Protein AF-A0A2S6QEF8-F1 (afdb_monomer)

Radius of gyration: 29.78 Å; Cα contacts (8 Å, |Δi|>4): 29; chains: 1; bounding box: 77×66×48 Å

Secondary structure (DSSP, 8-state):
-HHHHHHHHHHHHTSGGGS-------HHHHHHHHHHHHHHHHHHHHHTS-SBPPPEE-TTS-EE--BSSPPPHHHHHGGG-

Mean predicted aligned error: 14.98 Å

Nearest PDB structures (foldseek):
  7wig-assembly1_R  TM=2.133E-01  e=6.493E+00  Homo sapiens
  7t11-assembly1_R  TM=2.249E-01  e=6.493E+00  Homo sapiens

Solvent-accessible surface area (backbone atoms only — not comparable to full-atom values): 5280 Å² total; per-residue (Å²): 125,71,71,62,60,56,54,55,54,60,60,57,64,69,68,64,77,79,78,79,76,82,74,86,66,55,70,69,60,54,51,52,53,51,52,49,53,52,53,53,52,50,54,53,59,60,69,66,59,73,59,54,51,79,74,41,77,44,97,90,68,50,75,51,70,48,61,73,71,72,82,57,78,71,68,63,58,64,74,76,111

Foldseek 3Di:
DVVVVVVVVVVVVVVPVPPPPPPPDDPVVVVVVVVVVVVVVVVVVVVPDDQWDDWDQDPVGDIDIHGPDDDD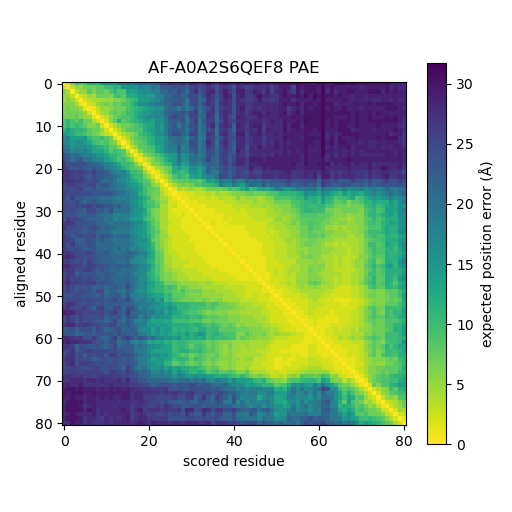PVVVVVVVD

Structure (mmCIF, N/CA/C/O backbone):
data_AF-A0A2S6QEF8-F1
#
_entry.id   AF-A0A2S6QEF8-F1
#
loop_
_atom_site.group_PDB
_atom_site.id
_atom_site.type_symbol
_atom_site.label_atom_id
_atom_site.label_alt_id
_atom_site.label_comp_id
_atom_site.label_asym_id
_atom_site.label_entity_id
_atom_site.label_seq_id
_atom_site.pdbx_PDB_ins_code
_atom_site.Cartn_x
_atom_site.Cartn_y
_atom_site.Cartn_z
_atom_site.occupancy
_atom_site.B_iso_or_equiv
_atom_site.auth_seq_id
_atom_site.auth_comp_id
_atom_site.auth_asym_id
_atom_site.auth_atom_id
_atom_site.pdbx_PDB_model_num
ATOM 1 N N . MET A 1 1 ? 52.072 39.640 -2.687 1.00 50.75 1 MET A N 1
ATOM 2 C CA . MET A 1 1 ? 51.269 39.240 -3.869 1.00 50.75 1 MET A CA 1
ATOM 3 C C . MET A 1 1 ? 51.498 37.794 -4.342 1.00 50.75 1 MET A C 1
ATOM 5 O O . MET A 1 1 ? 50.847 37.385 -5.286 1.00 50.75 1 MET A O 1
ATOM 9 N N . LYS A 1 2 ? 52.365 36.982 -3.707 1.00 54.09 2 LYS A N 1
ATOM 10 C CA . LYS A 1 2 ? 52.559 35.563 -4.083 1.00 54.09 2 LYS A CA 1
ATOM 11 C C . LYS A 1 2 ? 51.511 34.632 -3.438 1.00 54.09 2 LYS A C 1
ATOM 13 O O . LYS A 1 2 ? 51.071 33.665 -4.041 1.00 54.09 2 LYS A O 1
ATOM 18 N N . ASN A 1 3 ? 51.055 34.990 -2.239 1.00 50.41 3 ASN A N 1
ATOM 19 C CA . ASN A 1 3 ? 50.219 34.139 -1.388 1.00 50.41 3 ASN A CA 1
ATOM 20 C C . ASN A 1 3 ? 48.728 34.205 -1.768 1.00 50.41 3 ASN A C 1
ATOM 22 O O . ASN A 1 3 ? 47.980 33.295 -1.456 1.00 50.41 3 ASN A O 1
ATOM 26 N N . PHE A 1 4 ? 48.299 35.269 -2.459 1.00 54.19 4 PHE A N 1
ATOM 27 C CA . PHE A 1 4 ? 46.903 35.452 -2.880 1.00 54.19 4 PHE A CA 1
ATOM 28 C C . PHE A 1 4 ? 46.586 34.693 -4.179 1.00 54.19 4 PHE A C 1
ATOM 30 O O . PHE A 1 4 ? 45.497 34.154 -4.340 1.00 54.19 4 PHE A O 1
ATOM 37 N N . VAL A 1 5 ? 47.572 34.584 -5.078 1.00 58.50 5 VAL A N 1
ATOM 38 C CA . VAL A 1 5 ? 47.464 33.819 -6.333 1.00 58.50 5 VAL A CA 1
ATOM 39 C C . VAL A 1 5 ? 47.385 32.314 -6.055 1.00 58.50 5 VAL A C 1
ATOM 41 O O . VAL A 1 5 ? 46.662 31.593 -6.734 1.00 58.50 5 VAL A O 1
ATOM 44 N N . MET A 1 6 ? 48.068 31.837 -5.009 1.00 55.94 6 MET A N 1
ATOM 45 C CA . MET A 1 6 ? 48.090 30.415 -4.661 1.00 55.94 6 MET A CA 1
ATOM 46 C C . MET A 1 6 ? 46.765 29.932 -4.036 1.00 55.94 6 MET A C 1
ATOM 48 O O . MET A 1 6 ? 46.339 28.810 -4.299 1.00 55.94 6 MET A O 1
ATOM 52 N N . THR A 1 7 ? 46.069 30.791 -3.284 1.00 55.00 7 THR A N 1
ATOM 53 C CA . THR A 1 7 ? 44.773 30.459 -2.663 1.00 55.00 7 THR A CA 1
ATOM 54 C C . THR A 1 7 ? 43.623 30.439 -3.674 1.00 55.00 7 THR A C 1
ATOM 56 O O . THR A 1 7 ? 42.716 29.621 -3.548 1.00 55.00 7 THR A O 1
ATOM 59 N N . ILE A 1 8 ? 43.673 31.269 -4.723 1.00 57.31 8 ILE A N 1
ATOM 60 C CA . ILE A 1 8 ? 42.655 31.273 -5.790 1.00 57.31 8 ILE A CA 1
ATOM 61 C C . ILE A 1 8 ? 42.736 29.993 -6.641 1.00 57.31 8 ILE A C 1
ATOM 63 O O . ILE A 1 8 ? 41.702 29.409 -6.959 1.00 57.31 8 ILE A O 1
ATOM 67 N N . CYS A 1 9 ? 43.939 29.480 -6.930 1.00 56.56 9 CYS A N 1
ATOM 68 C CA . CYS A 1 9 ? 44.090 28.194 -7.626 1.00 56.56 9 CYS A CA 1
ATOM 69 C C . CYS A 1 9 ? 43.559 26.996 -6.819 1.00 56.56 9 CYS A C 1
ATOM 71 O O . CYS A 1 9 ? 43.059 26.040 -7.410 1.00 56.56 9 CYS A O 1
ATOM 73 N N . LEU A 1 10 ? 43.632 27.038 -5.484 1.00 54.47 10 LEU A N 1
ATOM 74 C CA . LEU A 1 10 ? 43.209 25.920 -4.634 1.00 54.47 10 LEU A CA 1
ATOM 75 C C . LEU A 1 10 ? 41.678 25.765 -4.567 1.00 54.47 10 LEU A C 1
ATOM 77 O O . LEU A 1 10 ? 41.181 24.649 -4.444 1.00 54.47 10 LEU A O 1
ATOM 81 N N . VAL A 1 11 ? 40.923 26.859 -4.703 1.00 56.59 11 VAL A N 1
ATOM 82 C CA . VAL A 1 11 ? 39.448 26.826 -4.686 1.00 56.59 11 V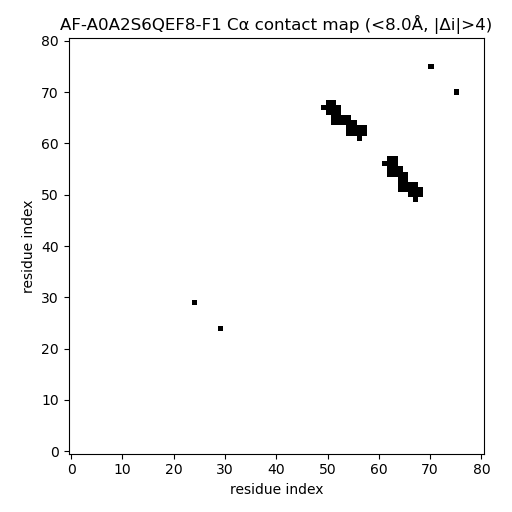AL A CA 1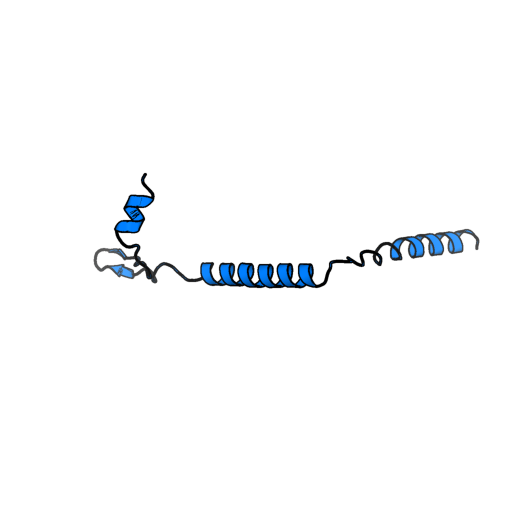
ATOM 83 C C . VAL A 1 11 ? 38.871 26.455 -6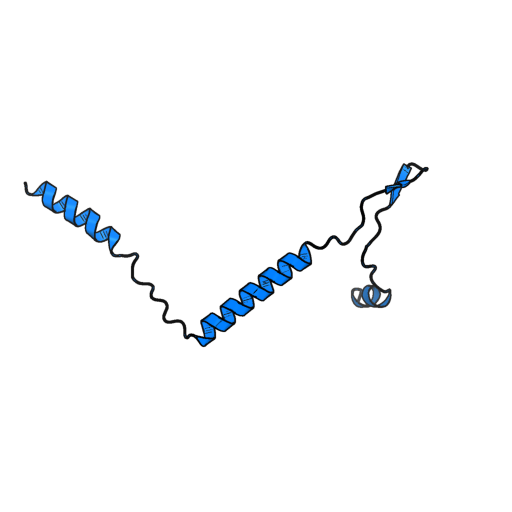.059 1.00 56.59 11 VAL A C 1
ATOM 85 O O . VAL A 1 11 ? 37.845 25.784 -6.130 1.00 56.59 11 VAL A O 1
ATOM 88 N N . VAL A 1 12 ? 39.552 26.804 -7.156 1.00 58.12 12 VAL A N 1
ATOM 89 C CA . VAL A 1 12 ? 39.109 26.445 -8.518 1.00 58.12 12 VAL A CA 1
ATOM 90 C C . VAL A 1 12 ? 39.305 24.949 -8.810 1.00 58.12 12 VAL A C 1
ATOM 92 O O . VAL A 1 12 ? 38.480 24.353 -9.499 1.00 58.12 12 VAL A O 1
ATOM 95 N N . GLY A 1 13 ? 40.328 24.306 -8.236 1.00 54.91 13 GLY A N 1
ATOM 96 C CA . GLY A 1 13 ? 40.584 22.871 -8.432 1.00 54.91 13 GLY A CA 1
ATOM 97 C C . GLY A 1 13 ? 39.505 21.935 -7.863 1.00 54.91 13 GLY A C 1
ATOM 98 O O . GLY A 1 13 ? 39.298 20.851 -8.399 1.00 54.91 13 GLY A O 1
ATOM 99 N N . LEU A 1 14 ? 38.776 22.352 -6.821 1.00 56.28 14 LEU A N 1
ATOM 100 C CA . LEU A 1 14 ? 37.723 21.538 -6.190 1.00 56.28 14 LEU A CA 1
ATOM 101 C C . LEU A 1 14 ? 36.386 21.561 -6.949 1.00 56.28 14 LEU A C 1
ATOM 103 O O . LEU A 1 14 ? 35.559 20.675 -6.744 1.00 56.28 14 LEU A O 1
ATOM 107 N N . ALA A 1 15 ? 36.168 22.534 -7.838 1.00 53.22 15 ALA A N 1
ATOM 108 C CA . ALA A 1 15 ? 34.913 22.665 -8.580 1.00 53.22 15 ALA A CA 1
ATOM 109 C C . ALA A 1 15 ? 34.851 21.801 -9.856 1.00 53.22 15 ALA A C 1
ATOM 111 O O . ALA A 1 15 ? 33.769 21.598 -10.400 1.00 53.22 15 ALA A O 1
ATOM 112 N N . PHE A 1 16 ? 35.982 21.268 -10.336 1.00 53.31 16 PHE A N 1
ATOM 113 C CA . PHE A 1 16 ? 36.034 20.497 -11.588 1.00 53.31 16 PHE A CA 1
ATOM 114 C C . PHE A 1 16 ? 35.699 19.001 -11.440 1.00 53.31 16 PHE A C 1
ATOM 116 O O . PHE A 1 16 ? 35.445 18.341 -12.445 1.00 53.31 16 PHE A O 1
ATOM 123 N N . SER A 1 17 ? 35.641 18.451 -10.221 1.00 54.03 17 SER A N 1
ATOM 124 C CA . SER A 1 17 ? 35.420 17.006 -10.015 1.00 54.03 17 SER A CA 1
ATOM 125 C C . SER A 1 17 ? 33.952 16.553 -10.043 1.00 54.03 17 SER A C 1
ATOM 127 O O . SER A 1 17 ? 33.694 15.363 -9.886 1.00 54.03 17 SER A O 1
ATOM 129 N N . THR A 1 18 ? 32.974 17.442 -10.257 1.00 55.91 18 THR A N 1
ATOM 130 C CA . THR A 1 18 ? 31.542 17.063 -10.293 1.00 55.91 18 THR A CA 1
ATOM 131 C C . THR A 1 18 ? 30.964 16.887 -11.701 1.00 55.91 18 THR A C 1
ATOM 133 O O . THR A 1 18 ? 29.807 16.497 -11.828 1.00 55.91 18 THR A O 1
ATOM 136 N N . ALA A 1 19 ? 31.738 17.123 -12.766 1.00 55.56 19 ALA A N 1
ATOM 137 C CA . ALA A 1 19 ? 31.215 17.147 -14.140 1.00 55.56 19 ALA A CA 1
ATOM 138 C C . ALA A 1 19 ? 31.448 15.867 -14.969 1.00 55.56 19 ALA A C 1
ATOM 140 O O . ALA A 1 19 ? 31.102 15.838 -16.147 1.00 55.56 19 ALA A O 1
ATOM 141 N N . VAL A 1 20 ? 32.019 14.799 -14.402 1.00 51.75 20 VAL A N 1
ATOM 142 C CA . VAL A 1 20 ? 32.283 13.549 -15.141 1.00 51.75 20 VAL A CA 1
ATOM 143 C C . VAL A 1 20 ? 31.656 12.375 -14.410 1.00 51.75 20 VAL A C 1
ATOM 145 O O . VAL A 1 20 ? 32.318 11.627 -13.708 1.00 51.75 20 VAL A O 1
ATOM 148 N N . GLN A 1 21 ? 30.349 12.223 -14.585 1.00 52.16 21 GLN A N 1
ATOM 149 C CA . GLN A 1 21 ? 29.677 10.923 -14.630 1.00 52.16 21 GLN A CA 1
ATOM 150 C C . GLN A 1 21 ? 28.657 11.009 -15.774 1.00 52.16 21 GLN A C 1
ATOM 152 O O . GLN A 1 21 ? 27.448 10.965 -15.568 1.00 52.16 21 GLN A O 1
ATOM 157 N N . ALA A 1 22 ? 29.147 11.219 -17.001 1.00 54.53 22 ALA A N 1
ATOM 158 C CA . ALA A 1 22 ? 28.349 10.956 -18.191 1.00 54.53 22 ALA A CA 1
ATOM 159 C C . ALA A 1 22 ? 28.172 9.436 -18.255 1.00 54.53 22 ALA A C 1
ATOM 161 O O . ALA A 1 22 ? 29.040 8.709 -18.734 1.00 54.53 22 ALA A O 1
ATOM 162 N N . GLN A 1 23 ? 27.109 8.953 -17.619 1.00 61.19 23 GLN A N 1
ATOM 163 C CA . GLN A 1 23 ? 26.807 7.539 -17.547 1.00 61.19 23 GLN A CA 1
ATOM 164 C C . GLN A 1 23 ? 26.344 7.105 -18.938 1.00 61.19 23 GLN A C 1
ATOM 166 O O . GLN A 1 23 ? 25.212 7.374 -19.335 1.00 61.19 23 GLN A O 1
ATOM 171 N N . ASP A 1 24 ? 27.252 6.476 -19.680 1.00 64.38 24 ASP A N 1
ATOM 172 C CA . ASP A 1 24 ? 27.037 5.882 -21.002 1.00 64.38 24 ASP A CA 1
ATOM 173 C C . ASP A 1 24 ? 26.150 4.625 -20.868 1.00 64.38 24 ASP A C 1
ATOM 175 O O . ASP A 1 24 ? 26.553 3.494 -21.144 1.00 64.38 24 ASP A O 1
ATOM 179 N N . GLN A 1 25 ? 24.953 4.790 -20.294 1.00 65.06 25 GLN A N 1
ATOM 180 C CA . GLN A 1 25 ? 23.966 3.721 -20.246 1.00 65.06 25 GLN A CA 1
ATOM 181 C C . GLN A 1 25 ? 23.315 3.640 -21.622 1.00 65.06 25 GLN A C 1
ATOM 183 O O . GLN A 1 25 ? 22.845 4.638 -22.164 1.00 65.06 25 GLN A O 1
ATOM 188 N N . LYS A 1 26 ? 23.278 2.438 -22.196 1.00 84.31 26 LYS A N 1
ATOM 189 C CA . LYS A 1 26 ? 22.595 2.209 -23.470 1.00 84.31 26 LYS A CA 1
ATOM 190 C C . LYS A 1 26 ? 21.115 2.611 -23.340 1.00 84.31 26 LYS A C 1
ATOM 192 O O . LYS A 1 26 ? 20.517 2.302 -22.305 1.00 84.31 26 LYS A O 1
ATOM 197 N N . PRO A 1 27 ? 20.506 3.231 -24.368 1.00 82.75 27 PRO A N 1
ATOM 198 C CA . PRO A 1 27 ? 19.107 3.668 -24.326 1.00 82.75 27 PRO A CA 1
ATOM 199 C C . PRO A 1 27 ? 18.127 2.578 -23.868 1.00 82.75 27 PRO A C 1
ATOM 201 O O . PRO A 1 27 ? 17.239 2.855 -23.066 1.00 82.75 27 PRO A O 1
ATOM 204 N N . ASP A 1 28 ? 18.340 1.330 -24.291 1.00 86.44 28 ASP A N 1
ATOM 205 C CA . ASP A 1 28 ? 17.496 0.186 -23.915 1.00 86.44 28 ASP A CA 1
ATOM 206 C C . ASP A 1 28 ? 17.464 -0.054 -22.397 1.00 86.44 28 ASP A C 1
ATOM 208 O O . ASP A 1 28 ? 16.407 -0.292 -21.815 1.00 86.44 28 ASP A O 1
ATOM 212 N N . VAL A 1 29 ? 18.617 0.082 -21.735 1.00 88.56 29 VAL A N 1
ATOM 213 C CA . VAL A 1 29 ? 18.752 -0.111 -20.284 1.00 88.56 29 VAL A CA 1
ATOM 214 C C . VAL A 1 29 ? 18.043 1.009 -19.521 1.00 88.56 29 VAL A C 1
ATOM 216 O O . VAL A 1 29 ? 17.420 0.756 -18.489 1.00 88.56 29 VAL A O 1
ATOM 219 N N . MET A 1 30 ? 18.081 2.243 -20.036 1.00 87.38 30 MET A N 1
ATOM 220 C CA . MET A 1 30 ? 17.349 3.360 -19.429 1.00 87.38 30 MET A CA 1
ATOM 221 C C . MET A 1 30 ? 15.830 3.156 -19.512 1.00 87.38 30 MET A C 1
ATOM 223 O O . MET A 1 30 ? 15.119 3.454 -18.552 1.00 87.38 30 MET A O 1
ATOM 227 N N . ILE A 1 31 ? 15.330 2.625 -20.634 1.00 93.12 31 ILE A N 1
ATOM 228 C CA . ILE A 1 31 ? 13.900 2.333 -20.815 1.00 93.12 31 ILE A CA 1
ATOM 229 C C . ILE A 1 31 ? 13.447 1.243 -19.838 1.00 93.12 31 ILE A C 1
ATOM 231 O O . ILE A 1 31 ? 12.419 1.408 -19.178 1.00 93.12 31 ILE A O 1
ATOM 235 N N . GLU A 1 32 ? 14.217 0.161 -19.699 1.00 92.75 32 GLU A N 1
ATOM 236 C CA . GLU A 1 32 ? 13.909 -0.917 -18.753 1.00 92.75 32 GLU A CA 1
ATOM 237 C C . GLU A 1 32 ? 13.872 -0.407 -17.305 1.00 92.75 32 GLU A C 1
ATOM 239 O O . GLU A 1 32 ? 12.913 -0.665 -16.571 1.00 92.75 32 GLU A O 1
ATOM 244 N N . GLN A 1 33 ? 14.878 0.375 -16.903 1.00 92.75 33 GLN A N 1
ATOM 245 C CA . GLN A 1 33 ? 14.924 0.981 -15.572 1.00 92.75 33 GLN A CA 1
ATOM 246 C C . GLN A 1 33 ? 13.732 1.916 -15.336 1.00 92.75 33 GLN A C 1
ATOM 248 O O . GLN A 1 33 ? 13.108 1.853 -14.275 1.00 92.75 33 GLN A O 1
ATOM 253 N N . GLY A 1 34 ? 13.371 2.737 -16.326 1.00 94.62 34 GLY A N 1
ATOM 254 C CA . GLY A 1 34 ? 12.204 3.615 -16.251 1.00 94.62 34 GLY A CA 1
ATOM 255 C C . GLY A 1 34 ? 10.897 2.837 -16.079 1.00 94.62 34 GLY A C 1
ATOM 256 O O . GLY A 1 34 ? 10.105 3.146 -15.187 1.00 94.62 34 GLY A O 1
ATOM 257 N N . ALA A 1 35 ? 10.692 1.781 -16.871 1.00 96.50 35 ALA A N 1
ATOM 258 C CA . ALA A 1 35 ? 9.520 0.916 -16.751 1.00 96.50 35 ALA A CA 1
ATOM 259 C C . ALA A 1 35 ? 9.450 0.254 -15.367 1.00 96.50 35 ALA A C 1
ATOM 261 O O . ALA A 1 35 ? 8.395 0.262 -14.728 1.00 96.50 35 ALA A O 1
ATOM 262 N N . LYS A 1 36 ? 10.581 -0.253 -14.863 1.00 97.12 36 LYS A N 1
ATOM 263 C CA . LYS A 1 36 ? 10.671 -0.839 -13.523 1.00 97.12 36 LYS A CA 1
ATOM 264 C C . LYS A 1 36 ? 10.257 0.155 -12.438 1.00 97.12 36 LYS A C 1
ATOM 266 O O . LYS A 1 36 ? 9.434 -0.191 -11.594 1.00 97.12 36 LYS A O 1
ATOM 271 N N . MET A 1 37 ? 10.758 1.389 -12.490 1.00 97.19 37 MET A N 1
ATOM 272 C CA . MET A 1 37 ? 10.383 2.429 -11.524 1.00 97.19 37 MET A CA 1
ATOM 273 C C . MET A 1 37 ? 8.877 2.716 -11.540 1.00 97.19 37 MET A C 1
ATOM 275 O O . MET A 1 37 ? 8.275 2.871 -10.478 1.00 97.19 37 MET A O 1
ATOM 279 N N . ILE A 1 38 ? 8.251 2.744 -12.721 1.00 97.81 38 ILE A N 1
ATOM 280 C CA . ILE A 1 38 ? 6.801 2.952 -12.853 1.00 97.81 38 ILE A CA 1
ATOM 281 C C . ILE A 1 38 ? 6.023 1.801 -12.205 1.00 97.81 38 ILE A C 1
ATOM 283 O O . ILE A 1 38 ? 5.087 2.050 -11.443 1.00 97.81 38 ILE A O 1
ATOM 287 N N . PHE A 1 39 ? 6.403 0.548 -12.468 1.00 97.69 39 PHE A N 1
ATOM 288 C CA . PHE A 1 39 ? 5.737 -0.609 -11.863 1.00 97.69 39 PHE A CA 1
ATOM 289 C C . PHE A 1 39 ? 5.922 -0.662 -10.347 1.00 97.69 39 PHE A C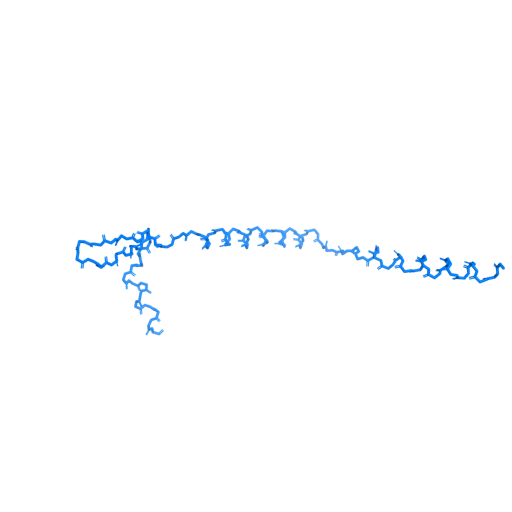 1
ATOM 291 O O . PHE A 1 39 ? 4.963 -0.944 -9.626 1.00 97.69 39 PHE A O 1
ATOM 298 N N . ASP A 1 40 ? 7.116 -0.339 -9.855 1.00 97.19 40 ASP A N 1
ATOM 299 C CA . ASP A 1 40 ? 7.395 -0.283 -8.422 1.00 97.19 40 ASP A CA 1
ATOM 300 C C . ASP A 1 40 ? 6.555 0.822 -7.745 1.00 97.19 40 ASP A C 1
ATOM 302 O O . ASP A 1 40 ? 5.966 0.601 -6.681 1.00 97.19 40 ASP A O 1
ATOM 306 N N . ALA A 1 41 ? 6.402 1.982 -8.394 1.00 97.25 41 ALA A N 1
ATOM 307 C CA . ALA A 1 41 ? 5.521 3.051 -7.928 1.00 97.25 41 ALA A CA 1
ATOM 308 C C . ALA A 1 41 ? 4.041 2.629 -7.933 1.00 97.25 41 ALA A C 1
ATOM 310 O O . ALA A 1 41 ? 3.329 2.855 -6.952 1.00 97.25 41 ALA A O 1
ATOM 311 N N . LEU A 1 42 ? 3.574 1.960 -8.991 1.00 97.75 42 LEU A N 1
ATOM 312 C CA . LEU A 1 42 ? 2.209 1.432 -9.057 1.00 97.75 42 LEU A CA 1
ATOM 313 C C . LEU A 1 42 ? 1.952 0.406 -7.945 1.00 97.75 42 LEU A C 1
ATOM 315 O O . LEU A 1 42 ? 0.914 0.453 -7.285 1.00 97.75 42 LEU A O 1
ATOM 319 N N . ALA A 1 43 ? 2.910 -0.483 -7.681 1.00 95.50 43 ALA A N 1
ATOM 320 C CA . ALA A 1 43 ? 2.813 -1.451 -6.595 1.00 95.50 43 ALA A CA 1
ATOM 321 C C . ALA A 1 43 ? 2.694 -0.768 -5.221 1.00 95.50 43 ALA A C 1
ATOM 323 O O . ALA A 1 43 ? 1.941 -1.237 -4.364 1.00 95.50 43 ALA A O 1
ATOM 324 N N . LEU A 1 44 ? 3.389 0.354 -5.007 1.00 96.25 44 LEU A N 1
ATOM 325 C CA . LEU A 1 44 ? 3.238 1.159 -3.793 1.00 96.25 44 LEU A CA 1
ATOM 326 C C . LEU A 1 44 ? 1.838 1.765 -3.685 1.00 96.25 44 LEU A C 1
ATOM 328 O O . LEU A 1 44 ? 1.230 1.667 -2.621 1.00 96.25 44 LEU A O 1
ATOM 332 N N . VAL A 1 45 ? 1.294 2.312 -4.774 1.00 95.88 45 VAL A N 1
ATOM 333 C CA . VAL A 1 45 ? -0.084 2.831 -4.796 1.00 95.88 45 VAL A CA 1
ATOM 334 C C . VAL A 1 45 ? -1.081 1.733 -4.424 1.00 95.88 45 VAL A C 1
ATOM 336 O O . VAL A 1 45 ? -1.926 1.946 -3.557 1.00 95.88 45 VAL A O 1
ATOM 339 N N . LEU A 1 46 ? -0.948 0.532 -4.988 1.00 92.88 46 LEU A N 1
ATOM 340 C CA . LEU A 1 46 ? -1.838 -0.590 -4.672 1.00 92.88 46 LEU A CA 1
ATOM 341 C C . LEU A 1 46 ? -1.765 -1.009 -3.194 1.00 92.88 46 LEU A C 1
ATOM 343 O O . LEU A 1 46 ? -2.788 -1.362 -2.607 1.00 92.88 46 LEU A O 1
ATOM 347 N N . LYS A 1 47 ? -0.590 -0.913 -2.557 1.00 90.69 47 LYS A N 1
ATOM 348 C CA . LYS A 1 47 ? -0.432 -1.181 -1.115 1.00 90.69 47 LYS A CA 1
ATOM 349 C C . LYS A 1 47 ? -1.182 -0.187 -0.227 1.00 90.69 47 LYS A C 1
ATOM 351 O O . LYS A 1 47 ? -1.477 -0.524 0.916 1.00 90.69 47 LYS A O 1
ATOM 356 N N . THR A 1 48 ? -1.504 1.009 -0.721 1.00 92.56 48 THR A N 1
ATOM 357 C CA . THR A 1 48 ? -2.269 2.000 0.056 1.00 92.56 48 THR A CA 1
ATOM 358 C C . THR A 1 48 ? -3.760 1.674 0.154 1.00 92.56 48 THR A C 1
ATOM 360 O O . THR A 1 48 ? -4.461 2.262 0.976 1.00 92.56 48 THR A O 1
ATOM 363 N N . ILE A 1 49 ? -4.264 0.731 -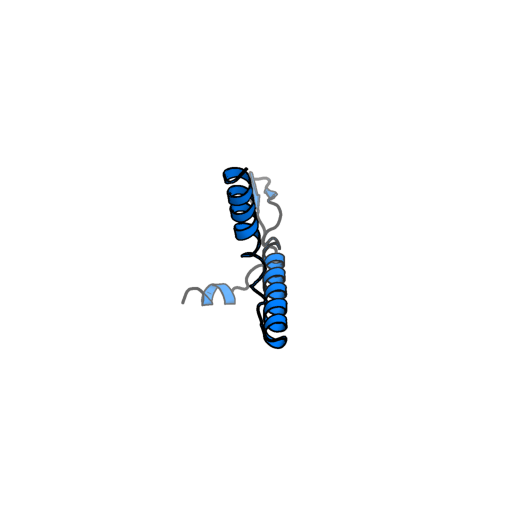0.652 1.00 92.25 49 ILE A N 1
ATOM 364 C CA . ILE A 1 49 ? -5.687 0.390 -0.671 1.00 92.25 49 ILE A CA 1
ATOM 365 C C . ILE A 1 49 ? -6.072 -0.288 0.660 1.00 92.25 49 ILE A C 1
ATOM 367 O O . ILE A 1 49 ? -5.537 -1.355 0.990 1.00 92.25 49 ILE A O 1
ATOM 371 N N . PRO A 1 50 ? -7.021 0.284 1.428 1.00 91.19 50 PRO A N 1
ATOM 372 C CA . PRO A 1 50 ? -7.376 -0.222 2.746 1.00 91.19 50 PRO A CA 1
ATOM 373 C C . PRO A 1 50 ? -8.058 -1.587 2.650 1.00 91.19 50 PRO A C 1
ATOM 375 O O . PRO A 1 50 ? -9.013 -1.775 1.898 1.00 91.19 50 PRO A O 1
ATOM 378 N N . GLN A 1 51 ? -7.595 -2.527 3.474 1.00 91.50 51 GLN A N 1
ATOM 379 C CA . GLN A 1 51 ? -8.122 -3.895 3.515 1.00 91.50 51 GLN A CA 1
ATOM 380 C C . GLN A 1 51 ? -9.357 -4.044 4.411 1.00 91.50 51 GLN A C 1
ATOM 382 O O . GLN A 1 51 ? -10.078 -5.035 4.301 1.00 91.50 51 GLN A O 1
ATOM 387 N N . TYR A 1 52 ? -9.616 -3.064 5.278 1.00 95.06 52 TYR A N 1
ATOM 388 C CA . TYR A 1 52 ? -10.701 -3.086 6.252 1.00 95.06 52 TYR A CA 1
ATOM 389 C C . TYR A 1 52 ? -11.595 -1.844 6.137 1.00 95.06 52 TYR A C 1
ATOM 391 O O . TYR A 1 52 ? -11.179 -0.795 5.638 1.00 95.06 52 TYR A O 1
ATOM 399 N N . GLU A 1 53 ? -12.842 -1.980 6.572 1.00 93.12 53 GLU A N 1
ATOM 400 C CA . GLU A 1 53 ? -13.778 -0.876 6.770 1.00 93.12 53 GLU A CA 1
ATOM 401 C C . GLU A 1 53 ? -13.490 -0.121 8.074 1.00 93.12 53 GLU A C 1
ATOM 403 O O . GLU A 1 53 ? -12.738 -0.585 8.932 1.00 93.12 53 GLU A O 1
ATOM 408 N N . ALA 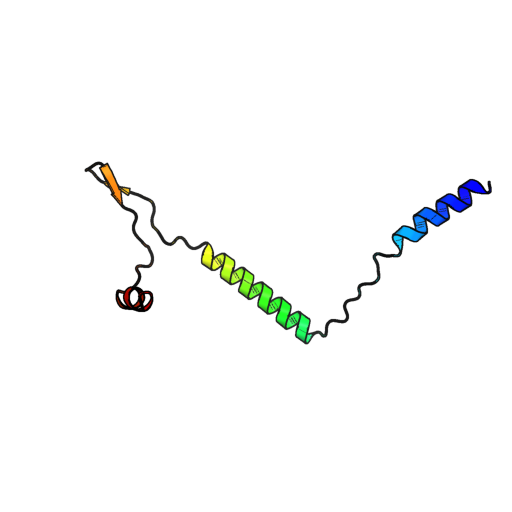A 1 54 ? -14.116 1.049 8.229 1.00 94.88 54 ALA A N 1
ATOM 409 C CA . ALA A 1 54 ? -14.064 1.792 9.480 1.00 94.88 54 ALA A CA 1
ATOM 410 C C . ALA A 1 54 ? -14.666 0.957 10.633 1.00 94.88 54 ALA A C 1
ATOM 412 O O . ALA A 1 54 ? -15.714 0.331 10.431 1.00 94.88 54 ALA A O 1
ATOM 413 N N . PRO A 1 55 ? -14.046 0.955 11.830 1.00 95.06 55 PRO A N 1
ATOM 414 C CA . PRO A 1 55 ? -14.573 0.237 12.984 1.00 95.06 55 PRO A CA 1
ATOM 415 C C . PRO A 1 55 ? -15.970 0.729 13.367 1.00 95.06 55 PRO A C 1
ATOM 417 O O . PRO A 1 55 ? -16.229 1.934 13.380 1.00 95.06 55 PRO A O 1
ATOM 420 N N . LYS A 1 56 ? -16.861 -0.203 13.711 1.00 96.44 56 LYS A N 1
ATOM 421 C CA . LYS A 1 56 ? -18.195 0.106 14.242 1.00 96.44 56 LYS A CA 1
ATOM 422 C C . LYS A 1 56 ? -18.340 -0.467 15.640 1.00 96.44 56 LYS A C 1
ATOM 424 O O . LYS A 1 56 ? -18.027 -1.634 15.847 1.00 96.44 56 LYS A O 1
ATOM 429 N N . ILE A 1 57 ? -18.831 0.350 16.565 1.00 96.88 57 I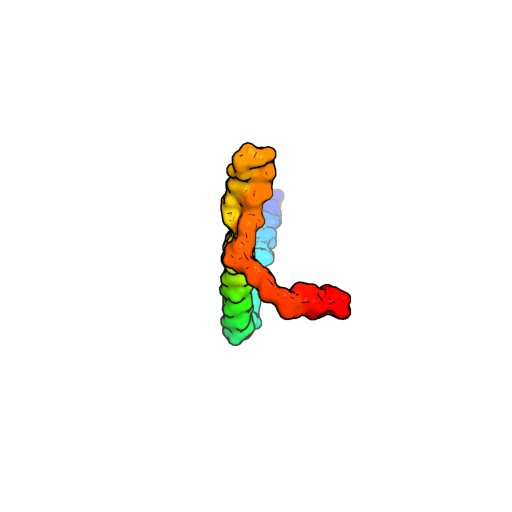LE A N 1
ATOM 430 C CA . ILE A 1 57 ? -19.169 -0.084 17.920 1.00 96.88 57 ILE A CA 1
ATOM 431 C C . ILE A 1 57 ? -20.582 -0.668 17.875 1.00 96.88 57 ILE A C 1
ATOM 433 O O . ILE A 1 57 ? -21.495 -0.043 17.332 1.00 96.88 57 ILE A O 1
ATOM 437 N N . LEU A 1 58 ? -20.736 -1.884 18.378 1.00 96.44 58 LEU A N 1
ATOM 438 C CA . LEU A 1 58 ? -22.004 -2.596 18.473 1.00 96.44 58 LEU A CA 1
ATOM 439 C C . LEU A 1 58 ? -22.737 -2.217 19.769 1.00 96.44 58 LEU A C 1
ATOM 441 O O . LEU A 1 58 ? -22.144 -1.676 20.699 1.00 96.44 58 LEU A O 1
ATOM 445 N N . GLU A 1 59 ? -24.033 -2.518 19.848 1.00 97.12 59 GLU A N 1
ATOM 446 C CA . GLU A 1 59 ? -24.874 -2.178 21.010 1.00 97.12 59 GLU A CA 1
ATOM 447 C C . GLU A 1 59 ? -24.402 -2.841 22.313 1.00 97.12 59 GLU A C 1
ATOM 449 O O . GLU A 1 59 ? -24.591 -2.295 23.396 1.00 97.12 59 GLU A O 1
ATOM 454 N N . ASN A 1 60 ? -23.744 -3.998 22.211 1.00 96.56 60 ASN A N 1
ATOM 455 C CA . ASN A 1 60 ? -23.138 -4.704 23.340 1.00 96.56 60 ASN A CA 1
ATOM 456 C C . ASN A 1 60 ? -21.761 -4.142 23.752 1.00 96.56 60 ASN A C 1
ATOM 458 O O . ASN A 1 60 ? -21.196 -4.605 24.739 1.00 96.56 60 ASN A O 1
ATOM 462 N N . GLY A 1 61 ? -21.220 -3.170 23.010 1.00 95.50 61 GLY A N 1
ATOM 463 C CA . GLY A 1 61 ? -19.913 -2.558 23.256 1.00 95.50 61 GLY A CA 1
ATOM 464 C C . GLY A 1 61 ? -18.741 -3.166 22.478 1.00 95.50 61 GLY A C 1
ATOM 465 O O . GLY A 1 61 ? -17.630 -2.646 22.578 1.00 95.50 61 GLY A O 1
ATOM 466 N N . ASP A 1 62 ? -18.958 -4.212 21.676 1.00 97.69 62 ASP A N 1
ATOM 467 C CA . ASP A 1 62 ? -17.901 -4.809 20.850 1.00 97.69 62 ASP A CA 1
ATOM 468 C C . ASP A 1 62 ? -17.553 -3.942 19.632 1.00 97.69 62 ASP A C 1
ATOM 470 O O . ASP A 1 62 ? -18.349 -3.121 19.172 1.00 97.69 62 ASP A O 1
ATOM 474 N N . ILE A 1 63 ? -16.370 -4.162 19.051 1.00 96.38 63 ILE A N 1
ATOM 475 C CA . ILE A 1 63 ? -15.919 -3.467 17.840 1.00 96.38 63 ILE A CA 1
ATOM 476 C C . ILE A 1 63 ? -15.909 -4.433 16.651 1.00 96.38 63 ILE A C 1
ATOM 478 O O . ILE A 1 63 ? -15.160 -5.409 16.628 1.00 96.38 63 ILE A O 1
ATOM 482 N N . LEU A 1 64 ? -16.692 -4.120 15.616 1.00 95.38 64 LEU A N 1
ATOM 483 C CA . LEU A 1 64 ? -16.718 -4.849 14.350 1.00 95.38 64 LEU A CA 1
ATOM 484 C C . LEU A 1 64 ? -15.806 -4.178 13.314 1.00 95.38 64 LEU A C 1
ATOM 486 O O . LEU A 1 64 ? -16.035 -3.029 12.930 1.00 95.38 64 LEU A O 1
ATOM 490 N N . ILE A 1 65 ? -14.818 -4.922 12.807 1.00 95.69 65 ILE A N 1
ATOM 491 C CA . ILE A 1 65 ? -13.921 -4.490 11.723 1.00 95.69 65 ILE A CA 1
ATOM 492 C C . ILE A 1 65 ? -14.066 -5.455 10.538 1.00 95.69 65 ILE A C 1
ATOM 494 O O . ILE A 1 65 ? -13.576 -6.583 10.572 1.00 95.69 65 ILE A O 1
ATOM 498 N N . ARG A 1 66 ? -14.747 -5.026 9.471 1.00 94.25 66 ARG A N 1
ATOM 499 C CA . ARG A 1 66 ? -15.012 -5.869 8.290 1.00 94.25 66 ARG A CA 1
ATOM 500 C C . ARG A 1 66 ? -13.881 -5.777 7.270 1.00 94.25 66 ARG A C 1
ATOM 502 O O . ARG A 1 66 ? -13.365 -4.690 7.033 1.00 94.25 66 ARG A O 1
ATOM 509 N N . ARG A 1 67 ? -13.511 -6.896 6.637 1.00 93.94 67 ARG A N 1
ATOM 510 C CA . ARG A 1 67 ? -12.586 -6.910 5.487 1.00 93.94 67 ARG A CA 1
ATOM 511 C C . ARG A 1 67 ? -13.326 -6.497 4.22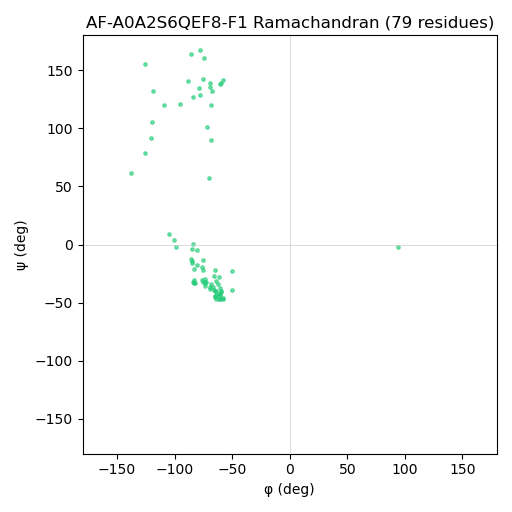0 1.00 93.94 67 ARG A C 1
ATOM 513 O O . ARG A 1 67 ? -14.401 -7.024 3.955 1.00 93.94 67 ARG A O 1
ATOM 520 N N . LYS A 1 68 ? -12.724 -5.620 3.416 1.00 91.25 68 LYS A N 1
ATOM 521 C CA . LYS A 1 68 ? -13.256 -5.261 2.091 1.00 91.25 68 LYS A CA 1
ATOM 522 C C . LYS A 1 68 ? -13.056 -6.377 1.068 1.00 91.25 68 LYS A C 1
ATOM 524 O O . LYS A 1 68 ? -13.918 -6.584 0.226 1.00 91.25 68 LYS A O 1
ATOM 529 N N . ASN A 1 69 ? -11.933 -7.090 1.160 1.00 88.12 69 ASN A N 1
ATOM 530 C CA . ASN A 1 69 ? -11.628 -8.245 0.322 1.00 88.12 69 ASN A CA 1
ATOM 531 C C . ASN A 1 69 ? -11.429 -9.490 1.210 1.00 88.12 69 ASN A C 1
ATOM 533 O O . ASN A 1 69 ? -10.334 -9.694 1.745 1.00 88.12 69 ASN A O 1
ATOM 537 N N . PRO A 1 70 ? -12.486 -10.276 1.477 1.00 86.31 70 PRO A N 1
ATOM 538 C CA . PRO A 1 70 ? -12.362 -11.508 2.244 1.00 86.31 70 PRO A CA 1
ATOM 539 C C . PRO A 1 70 ? -11.589 -12.555 1.432 1.00 86.31 70 PRO A C 1
ATOM 541 O O . PRO A 1 70 ? -11.845 -12.745 0.248 1.00 86.31 70 PRO A O 1
ATOM 544 N N . LYS A 1 71 ? -10.644 -13.252 2.072 1.00 81.12 71 LYS A N 1
ATOM 545 C CA . LYS A 1 71 ? -9.977 -14.395 1.439 1.00 81.12 71 LYS A CA 1
ATOM 546 C C . LYS A 1 71 ? -10.968 -15.541 1.302 1.00 81.12 71 LYS A C 1
ATOM 548 O O . LYS A 1 71 ? -11.734 -15.805 2.227 1.00 81.12 71 LYS A O 1
ATOM 553 N N . THR A 1 72 ? -10.926 -16.229 0.171 1.00 74.88 72 THR A N 1
ATOM 554 C CA . THR A 1 72 ? -11.725 -17.438 -0.041 1.00 74.88 72 THR A CA 1
ATOM 555 C C . THR A 1 72 ? -11.087 -18.596 0.732 1.00 74.88 72 THR A C 1
ATOM 557 O O . THR A 1 72 ? -9.863 -18.705 0.754 1.00 74.88 72 THR A O 1
ATOM 560 N N . GLU A 1 73 ? -11.883 -19.493 1.324 1.00 65.56 73 GLU A N 1
ATOM 561 C CA . GLU A 1 73 ? -11.418 -20.618 2.169 1.00 65.56 73 GLU A CA 1
ATOM 562 C C . GLU A 1 73 ? -10.301 -21.487 1.552 1.00 65.56 73 GLU A C 1
ATOM 564 O O . GLU A 1 73 ? -9.550 -22.141 2.275 1.00 65.56 73 GLU A O 1
ATOM 569 N N . LYS A 1 74 ? -10.158 -21.506 0.219 1.00 63.53 74 LYS A N 1
ATOM 570 C CA . LYS A 1 74 ? -9.065 -22.212 -0.470 1.00 63.53 74 LYS A CA 1
ATOM 571 C C . LYS A 1 74 ? -7.682 -21.602 -0.209 1.00 63.53 74 LYS A C 1
ATOM 573 O O . LYS A 1 74 ? -6.727 -22.351 -0.053 1.00 63.53 74 LYS A O 1
ATOM 578 N N . GLU A 1 75 ? -7.572 -20.280 -0.101 1.00 62.72 75 GLU A N 1
ATOM 579 C CA . GLU A 1 75 ? -6.285 -19.580 0.067 1.00 62.72 75 GLU A CA 1
ATOM 580 C C . GLU A 1 75 ? -5.717 -19.693 1.490 1.00 62.72 75 GLU A C 1
ATOM 582 O O . GLU A 1 75 ? -4.532 -19.451 1.724 1.00 62.72 75 GLU A O 1
ATOM 587 N N . GLU A 1 76 ? -6.568 -20.023 2.462 1.00 60.44 76 GLU A N 1
ATOM 588 C CA . GLU A 1 76 ? -6.184 -20.136 3.868 1.00 60.44 76 GLU A CA 1
ATOM 589 C C . GLU A 1 76 ? -5.564 -21.504 4.177 1.00 60.44 76 GLU A C 1
ATOM 591 O O . GLU A 1 76 ? -4.622 -21.588 4.960 1.00 60.44 76 GLU A O 1
ATOM 596 N N . LYS A 1 77 ? -6.021 -22.563 3.494 1.00 64.19 77 LYS A N 1
ATOM 597 C CA . LYS A 1 77 ? -5.508 -23.930 3.673 1.00 64.19 77 LYS A CA 1
ATOM 598 C C . LYS A 1 77 ? -4.146 -24.153 3.012 1.00 64.19 77 LYS A C 1
ATOM 600 O O . LYS A 1 77 ? -3.354 -24.929 3.525 1.00 64.19 77 LYS A O 1
ATOM 605 N N . GLU A 1 78 ? -3.850 -23.452 1.919 1.00 62.91 78 GLU A N 1
ATOM 606 C CA . GLU A 1 78 ? -2.596 -23.604 1.162 1.00 62.91 78 GLU A CA 1
ATOM 607 C C . GLU A 1 78 ? -1.381 -22.955 1.851 1.00 62.91 78 GLU A C 1
ATOM 609 O O . GLU A 1 78 ? -0.251 -23.360 1.617 1.00 62.91 78 GLU A O 1
ATOM 614 N N . LYS A 1 79 ? -1.590 -21.988 2.758 1.00 60.22 79 LYS A N 1
ATOM 615 C CA . LYS A 1 79 ? -0.502 -21.369 3.544 1.00 60.22 79 LYS A CA 1
ATOM 616 C C . LYS A 1 79 ? -0.104 -22.134 4.810 1.00 60.22 79 LYS A C 1
ATOM 618 O O . LYS A 1 79 ? 0.808 -21.691 5.503 1.00 60.22 79 LYS A O 1
ATOM 623 N N . VAL A 1 80 ? -0.803 -23.219 5.139 1.00 61.09 80 VAL A N 1
ATOM 624 C CA . VAL A 1 80 ? -0.592 -24.009 6.368 1.00 61.09 80 VAL A CA 1
ATOM 625 C C . VAL A 1 80 ? 0.133 -25.335 6.069 1.00 61.09 80 VAL A C 1
ATOM 627 O O . VAL A 1 80 ? 0.269 -26.174 6.955 1.00 61.09 80 VAL A O 1
ATOM 630 N N . ILE A 1 81 ? 0.626 -25.525 4.839 1.00 48.88 81 ILE A N 1
ATOM 631 C CA . ILE A 1 81 ? 1.343 -26.731 4.394 1.00 48.88 81 ILE A CA 1
ATOM 632 C C . ILE A 1 81 ? 2.798 -26.387 4.083 1.00 48.88 81 ILE A C 1
ATOM 634 O O . ILE A 1 81 ? 3.019 -25.355 3.410 1.00 48.88 81 ILE A O 1
#

Sequence (81 aa):
MKNFVMTICLVVGLAFSTAVQAQDQKPDVMIEQGAKMIFDALALVLKTIPQYEAPKILENGDILIRRKNPKTEKEEKEKVI

pLDDT: mean 77.97, std 18.32, range [48.88, 97.81]